Protein AF-A0A7W3HGG9-F1 (afdb_monomer_lite)

Foldseek 3Di:
DDWDQQPPPRDIDDLCDQADPPPRHGRVSVVVVVVVVVVVVVVVVVVVVVVVVVVD

Secondary structure (DSSP, 8-state):
---EE-TTT--EE-TT-SB-TTT--B-HHHHHHHHHHHHHHHHHHHHHHHHHHHH-

Organism: Enterobacter asburiae (NCBI:txid61645)

Sequence (56 aa):
MIIKPCPYCGKLINPESLVCSHCRIVNPFVKASRREKAKNVLVIALVAAFLIWMIL

Structure (mmCIF, N/CA/C/O backbone):
data_AF-A0A7W3HGG9-F1
#
_entry.id   AF-A0A7W3HGG9-F1
#
loop_
_atom_site.group_PDB
_atom_site.id
_atom_site.type_symbol
_atom_site.label_atom_id
_atom_site.label_alt_id
_atom_site.label_comp_id
_atom_site.label_asym_id
_atom_site.label_entity_id
_atom_site.label_seq_id
_atom_site.pdbx_PDB_ins_code
_atom_site.Cartn_x
_atom_site.Cartn_y
_atom_site.Cartn_z
_atom_site.occupancy
_atom_site.B_iso_or_equiv
_atom_site.auth_seq_id
_atom_site.auth_comp_id
_atom_site.auth_asym_id
_atom_site.auth_atom_id
_atom_site.pdbx_PDB_model_num
ATOM 1 N N . MET A 1 1 ? 6.684 -10.306 9.975 1.00 61.91 1 MET A N 1
ATOM 2 C CA . MET A 1 1 ? 5.510 -9.607 9.402 1.00 61.91 1 MET A CA 1
ATOM 3 C C . MET A 1 1 ? 5.502 -8.176 9.912 1.00 61.91 1 MET A C 1
ATOM 5 O O . MET A 1 1 ? 5.510 -7.988 11.120 1.00 61.91 1 MET A O 1
ATOM 9 N N . ILE A 1 2 ? 5.530 -7.180 9.022 1.00 78.75 2 ILE A N 1
ATOM 10 C CA . ILE A 1 2 ? 5.360 -5.773 9.415 1.00 78.75 2 ILE A CA 1
ATOM 11 C C . ILE A 1 2 ? 3.869 -5.570 9.684 1.00 78.75 2 ILE A C 1
ATOM 13 O O . ILE A 1 2 ? 3.057 -5.855 8.814 1.00 78.75 2 ILE A O 1
ATOM 17 N N . ILE A 1 3 ? 3.505 -5.105 10.873 1.00 86.38 3 ILE A N 1
ATOM 18 C CA . ILE A 1 3 ? 2.124 -4.791 11.257 1.00 86.38 3 ILE A CA 1
ATOM 19 C C . ILE A 1 3 ? 2.039 -3.309 11.601 1.00 86.38 3 ILE A C 1
ATOM 21 O O . ILE A 1 3 ? 2.980 -2.742 12.157 1.00 86.38 3 ILE A O 1
ATOM 25 N N . LYS A 1 4 ? 0.932 -2.664 11.232 1.00 88.31 4 LYS A N 1
ATOM 26 C CA . LYS A 1 4 ? 0.694 -1.243 11.517 1.00 88.31 4 LYS A CA 1
ATOM 27 C C . LYS A 1 4 ? -0.668 -1.071 12.185 1.00 88.31 4 LYS A C 1
ATOM 29 O O . LYS A 1 4 ? -1.570 -1.859 11.906 1.00 88.31 4 LYS A O 1
ATOM 34 N N . PRO A 1 5 ? -0.849 -0.071 13.057 1.00 92.56 5 PRO A N 1
ATOM 35 C CA . PRO A 1 5 ? -2.163 0.234 13.602 1.00 92.56 5 PRO A CA 1
ATOM 36 C C . PRO A 1 5 ? -3.077 0.788 12.502 1.00 92.56 5 PRO A C 1
ATOM 38 O O . PRO A 1 5 ? -2.672 1.620 11.688 1.00 92.56 5 PRO A O 1
ATOM 41 N N . CYS A 1 6 ? -4.323 0.322 12.461 1.00 92.31 6 CYS A N 1
ATOM 42 C CA . CYS A 1 6 ? -5.354 0.861 11.586 1.00 92.31 6 CYS A CA 1
ATOM 43 C C . CYS A 1 6 ? -5.670 2.306 12.010 1.00 92.31 6 CYS A C 1
ATOM 45 O O . CYS A 1 6 ? -6.040 2.511 13.166 1.00 92.31 6 CYS A O 1
ATOM 47 N N . PRO A 1 7 ? -5.615 3.301 11.106 1.00 91.00 7 PRO A N 1
ATOM 48 C CA . PRO A 1 7 ? -5.847 4.701 11.474 1.00 91.00 7 PRO A CA 1
ATOM 49 C C . PRO A 1 7 ? -7.302 5.007 11.854 1.00 91.00 7 PRO A C 1
ATOM 51 O O . PRO A 1 7 ? -7.576 6.077 12.377 1.00 91.00 7 PRO A O 1
ATOM 54 N N . TYR A 1 8 ? -8.232 4.081 11.599 1.00 92.38 8 TYR A N 1
ATOM 55 C CA . TYR A 1 8 ? -9.650 4.257 11.914 1.00 92.38 8 TYR A CA 1
ATOM 56 C C . TYR A 1 8 ? -10.059 3.624 13.246 1.00 92.38 8 TYR A C 1
ATOM 58 O O . TYR A 1 8 ? -10.897 4.170 13.948 1.00 92.38 8 TYR A O 1
ATOM 66 N N . CYS A 1 9 ? -9.507 2.454 13.585 1.00 94.31 9 CYS A N 1
ATOM 67 C CA . CYS A 1 9 ? -9.930 1.697 14.772 1.00 94.31 9 CYS A CA 1
ATOM 68 C C . CYS A 1 9 ? -8.792 1.317 15.726 1.00 94.31 9 CYS A C 1
ATOM 70 O O . CYS A 1 9 ? -9.031 0.621 16.708 1.00 94.31 9 CYS A O 1
ATOM 72 N N . GLY A 1 10 ? -7.548 1.693 15.423 1.00 92.75 10 GLY A N 1
ATOM 73 C CA . GLY A 1 10 ? -6.374 1.418 16.254 1.00 92.75 10 GLY A CA 1
ATOM 74 C C . GLY A 1 10 ? -5.890 -0.037 16.252 1.00 92.75 10 GLY A C 1
ATOM 75 O O . GLY A 1 10 ? -4.738 -0.285 16.600 1.00 92.75 10 GLY A O 1
ATOM 76 N N . LYS A 1 11 ? -6.706 -1.011 15.817 1.00 93.81 11 LYS A N 1
ATOM 77 C CA . LYS A 1 11 ? -6.290 -2.422 15.760 1.00 93.81 11 LYS A CA 1
ATOM 78 C C . LYS A 1 11 ? -5.191 -2.663 14.734 1.00 93.81 11 LYS A C 1
ATOM 80 O O . LYS A 1 11 ? -5.150 -2.038 13.677 1.00 93.81 11 LYS A O 1
ATOM 85 N N . LEU A 1 12 ? -4.327 -3.622 15.044 1.00 92.75 12 LEU A N 1
ATOM 86 C CA . LEU A 1 12 ? -3.223 -4.027 14.184 1.00 92.75 12 LEU A CA 1
ATOM 87 C C . LEU A 1 12 ? -3.753 -4.648 12.887 1.00 92.75 12 LEU A C 1
ATOM 89 O O . LEU A 1 12 ? -4.604 -5.536 12.907 1.00 92.75 12 LEU A O 1
ATOM 93 N N . ILE A 1 13 ? -3.239 -4.165 11.760 1.00 92.19 13 ILE A N 1
ATOM 94 C CA . ILE A 1 13 ? -3.574 -4.623 10.414 1.00 92.19 13 ILE A CA 1
ATOM 95 C C . ILE A 1 13 ? -2.288 -4.935 9.641 1.00 92.19 13 ILE A C 1
ATOM 97 O O . ILE A 1 13 ? -1.261 -4.267 9.799 1.00 92.19 13 ILE A O 1
ATOM 101 N N . ASN A 1 14 ? -2.344 -5.959 8.789 1.00 89.81 14 ASN A N 1
ATOM 102 C CA . ASN A 1 14 ? -1.277 -6.239 7.839 1.00 89.81 14 ASN A CA 1
ATOM 103 C C . ASN A 1 14 ? -1.305 -5.163 6.729 1.00 89.81 14 ASN A C 1
ATOM 105 O O . ASN A 1 14 ? -2.342 -4.979 6.095 1.00 89.81 14 ASN A O 1
ATOM 109 N N . PRO A 1 15 ? -0.209 -4.441 6.449 1.00 85.31 15 PR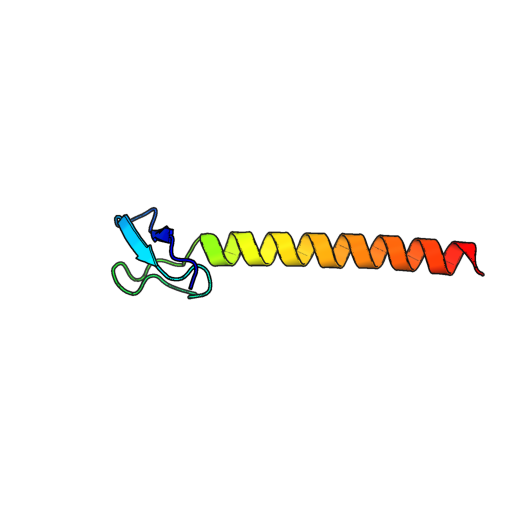O A N 1
ATOM 110 C CA . PRO A 1 15 ? -0.165 -3.440 5.385 1.00 85.31 15 PRO A CA 1
ATOM 111 C C . PRO A 1 15 ? -0.463 -4.005 3.987 1.00 85.31 15 PRO A C 1
ATOM 113 O O . PRO A 1 15 ? -0.812 -3.223 3.109 1.00 85.31 15 PRO A O 1
ATOM 116 N N . GLU A 1 16 ? -0.366 -5.322 3.783 1.00 86.06 16 GLU A N 1
ATOM 117 C CA . GLU A 1 16 ? -0.723 -5.993 2.527 1.00 86.06 16 GLU A CA 1
ATOM 118 C C . GLU A 1 16 ? -2.193 -6.435 2.456 1.00 86.06 16 GLU A C 1
ATOM 120 O O . GLU A 1 16 ? -2.697 -6.711 1.368 1.00 86.06 16 GLU A O 1
ATOM 125 N N . SER A 1 17 ? -2.925 -6.478 3.577 1.00 89.12 17 SER A N 1
ATOM 126 C CA . SER A 1 17 ? -4.343 -6.857 3.545 1.00 89.12 17 SER A CA 1
ATOM 127 C C . SER A 1 17 ? -5.183 -5.736 2.943 1.00 89.12 17 SER A C 1
ATOM 129 O O . SER A 1 17 ? -5.078 -4.601 3.395 1.00 89.12 17 SER A O 1
ATOM 131 N N . LEU A 1 18 ? -6.069 -6.044 1.995 1.00 90.38 18 LEU A N 1
ATOM 132 C CA . LEU A 1 18 ? -6.935 -5.060 1.325 1.00 90.38 18 LEU A CA 1
ATOM 133 C C . LEU A 1 18 ? -7.867 -4.303 2.286 1.00 90.38 18 LEU A C 1
ATOM 135 O O . LEU A 1 18 ? -8.218 -3.151 2.030 1.00 90.38 18 LEU A O 1
ATOM 139 N N . VAL A 1 19 ? -8.265 -4.939 3.389 1.00 92.50 19 VAL A N 1
ATOM 140 C CA . VAL A 1 19 ? -9.304 -4.448 4.302 1.00 92.50 19 VAL A CA 1
ATOM 141 C C . VAL A 1 19 ? -8.928 -4.764 5.747 1.00 92.50 19 VAL A C 1
ATOM 143 O O . VAL A 1 19 ? -8.320 -5.800 6.016 1.00 92.50 19 VAL A O 1
ATOM 146 N N . CYS A 1 20 ? -9.302 -3.896 6.689 1.00 92.75 20 CYS A N 1
ATOM 147 C CA . CYS A 1 20 ? -9.152 -4.179 8.116 1.00 92.75 20 CYS A CA 1
ATOM 148 C C . CYS A 1 20 ? -10.118 -5.282 8.551 1.00 92.75 20 CYS A C 1
ATOM 150 O O . CYS A 1 20 ? -11.323 -5.156 8.354 1.00 92.75 20 CYS A O 1
ATOM 152 N N . SER A 1 21 ? -9.618 -6.327 9.209 1.00 91.69 21 SER A N 1
ATOM 153 C CA . SER A 1 21 ? -10.459 -7.413 9.729 1.00 91.69 21 SER A CA 1
ATOM 154 C C . SER A 1 21 ? -11.425 -6.959 10.827 1.00 91.69 21 SER A C 1
ATOM 156 O O . SER A 1 21 ? -12.465 -7.581 11.009 1.00 91.69 21 SER A O 1
ATOM 158 N N . HIS A 1 22 ? -11.105 -5.873 11.539 1.00 93.94 22 HIS A N 1
ATOM 159 C CA . HIS A 1 22 ? -11.910 -5.387 12.656 1.00 93.94 22 HIS A CA 1
ATOM 160 C C . HIS A 1 22 ? -13.000 -4.402 12.234 1.00 93.94 22 HIS A C 1
ATOM 162 O O . HIS A 1 22 ? -14.173 -4.630 12.497 1.00 93.94 22 HIS A O 1
ATOM 168 N N . CYS A 1 23 ? -12.623 -3.298 11.579 1.00 94.25 23 CYS A N 1
ATOM 169 C CA . CYS A 1 23 ? -13.581 -2.265 11.174 1.00 94.25 23 CYS A CA 1
ATOM 170 C C . CYS A 1 23 ? -14.082 -2.418 9.734 1.00 94.25 23 CYS A C 1
ATOM 172 O O . CYS A 1 23 ? -14.942 -1.652 9.318 1.00 94.25 23 CYS A O 1
ATOM 174 N N . ARG A 1 24 ? -13.548 -3.374 8.958 1.00 93.38 24 ARG A N 1
ATOM 175 C CA . ARG A 1 24 ? -13.940 -3.651 7.560 1.00 93.38 24 ARG A CA 1
ATOM 176 C C . ARG A 1 24 ? -13.784 -2.454 6.609 1.00 93.38 24 ARG A C 1
ATOM 178 O O . ARG A 1 24 ? -14.310 -2.471 5.503 1.00 93.38 24 ARG A O 1
ATOM 185 N N . ILE A 1 25 ? -12.992 -1.453 7.002 1.00 92.44 25 ILE A N 1
ATOM 186 C CA . ILE A 1 25 ? -12.608 -0.311 6.163 1.00 92.44 25 ILE A CA 1
ATOM 187 C C . ILE A 1 25 ? -11.399 -0.689 5.297 1.00 92.44 25 ILE A C 1
ATOM 189 O O . ILE A 1 25 ? -10.519 -1.445 5.726 1.00 92.44 25 ILE A O 1
ATOM 193 N N . VAL A 1 26 ? -11.352 -0.147 4.077 1.00 91.81 26 VAL A N 1
ATOM 194 C CA . VAL A 1 26 ? -10.238 -0.311 3.131 1.00 91.81 26 VAL A CA 1
ATOM 195 C C . VAL A 1 26 ? -8.917 0.086 3.782 1.00 91.81 26 VAL A C 1
ATOM 197 O O . VAL A 1 26 ? -8.805 1.142 4.404 1.00 91.81 26 VAL A O 1
ATOM 200 N N . ASN A 1 27 ? -7.897 -0.752 3.615 1.00 90.50 27 ASN A N 1
ATOM 201 C CA . ASN A 1 27 ? -6.585 -0.505 4.184 1.00 90.50 27 ASN A CA 1
ATOM 202 C C . ASN A 1 27 ? -5.865 0.642 3.442 1.00 90.50 27 ASN A C 1
ATOM 204 O O . ASN A 1 27 ? -5.477 0.472 2.279 1.00 90.50 27 ASN A O 1
ATOM 208 N N . PRO A 1 28 ? -5.606 1.788 4.099 1.00 85.62 28 PRO A N 1
ATOM 209 C CA . PRO A 1 28 ? -4.924 2.907 3.454 1.00 85.62 28 PRO A CA 1
ATOM 210 C C . PRO A 1 28 ? -3.456 2.590 3.127 1.00 85.62 28 PRO A C 1
ATOM 212 O O . PRO A 1 28 ? -2.897 3.162 2.187 1.00 85.62 28 PRO A O 1
ATOM 215 N N . PHE A 1 29 ? -2.834 1.641 3.835 1.00 85.19 29 PHE A N 1
ATOM 216 C CA . PHE A 1 29 ? -1.439 1.258 3.611 1.00 85.19 29 PHE A CA 1
ATOM 217 C C . PHE A 1 29 ? -1.235 0.504 2.289 1.00 85.19 29 PHE A C 1
ATOM 219 O O . PHE A 1 29 ? -0.202 0.692 1.645 1.00 85.19 29 PHE A O 1
ATOM 226 N N . VAL A 1 30 ? -2.233 -0.259 1.820 1.00 84.12 30 VAL A N 1
ATOM 227 C CA . VAL A 1 30 ? -2.171 -0.934 0.508 1.00 84.12 30 VAL A CA 1
ATOM 228 C C . VAL A 1 30 ? -2.132 0.091 -0.622 1.00 84.12 30 VAL A C 1
ATOM 230 O O . VAL A 1 30 ? -1.378 -0.058 -1.585 1.00 84.12 30 VAL A O 1
ATOM 233 N N . LYS A 1 31 ? -2.911 1.173 -0.499 1.00 75.00 31 LYS A N 1
ATOM 234 C CA . LYS A 1 31 ? -2.934 2.257 -1.490 1.00 75.00 31 LYS A CA 1
ATOM 235 C C . LYS A 1 31 ? -1.596 2.997 -1.533 1.00 75.00 31 LYS A C 1
ATOM 237 O O . LYS A 1 31 ? -1.101 3.285 -2.623 1.00 75.00 31 LYS A O 1
ATOM 242 N N . ALA A 1 32 ? -0.994 3.246 -0.369 1.00 74.19 32 ALA A N 1
ATOM 243 C CA . ALA A 1 32 ? 0.337 3.843 -0.275 1.00 74.19 32 ALA A CA 1
ATOM 244 C C . ALA A 1 32 ? 1.410 2.951 -0.927 1.00 74.19 32 ALA A C 1
ATOM 246 O O . ALA A 1 32 ? 2.165 3.431 -1.769 1.00 74.19 32 ALA A O 1
ATOM 247 N N . SER A 1 33 ? 1.416 1.646 -0.627 1.00 75.25 33 SER A N 1
ATOM 248 C CA . SER A 1 33 ? 2.359 0.693 -1.231 1.00 75.25 33 SER A CA 1
ATOM 249 C C . SER A 1 33 ? 2.192 0.588 -2.751 1.00 75.25 33 SER A C 1
ATOM 251 O O . SER A 1 33 ? 3.178 0.624 -3.488 1.00 75.25 33 SER A O 1
ATOM 253 N N . ARG A 1 34 ? 0.948 0.534 -3.254 1.00 75.25 34 ARG A N 1
ATOM 254 C CA . ARG A 1 34 ? 0.678 0.505 -4.701 1.00 75.25 34 ARG A CA 1
ATOM 255 C C . ARG A 1 34 ? 1.194 1.766 -5.400 1.00 75.25 34 ARG A C 1
ATOM 257 O O . ARG A 1 34 ? 1.769 1.659 -6.480 1.00 75.25 34 ARG A O 1
ATOM 264 N N . ARG A 1 35 ? 1.002 2.946 -4.796 1.00 74.94 35 ARG A N 1
ATOM 265 C CA . ARG A 1 35 ? 1.478 4.221 -5.357 1.00 74.94 35 ARG A CA 1
ATOM 266 C C . ARG A 1 35 ? 3.001 4.255 -5.459 1.00 74.94 35 ARG A C 1
ATOM 268 O O . ARG A 1 35 ? 3.515 4.701 -6.479 1.00 74.94 35 ARG A O 1
ATOM 275 N N . GLU A 1 36 ? 3.696 3.767 -4.438 1.00 75.94 36 GLU A N 1
ATOM 276 C CA . GLU A 1 36 ? 5.160 3.698 -4.439 1.00 75.94 36 GLU A CA 1
ATOM 277 C C . GLU A 1 36 ? 5.672 2.753 -5.532 1.00 75.94 36 GLU A C 1
ATOM 279 O O . GLU A 1 36 ? 6.513 3.132 -6.342 1.00 75.94 36 GLU A O 1
ATOM 284 N N . LYS A 1 37 ? 5.080 1.555 -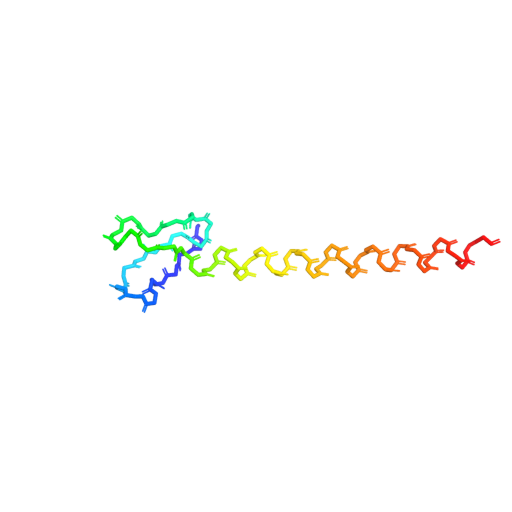5.646 1.00 78.69 37 LYS A N 1
ATOM 285 C CA . LYS A 1 37 ? 5.412 0.608 -6.723 1.00 78.69 37 LYS A CA 1
ATOM 286 C C . LYS A 1 37 ? 5.187 1.221 -8.109 1.00 78.69 37 LYS A C 1
ATOM 288 O O . LYS A 1 37 ? 6.048 1.088 -8.970 1.00 78.69 37 LYS A O 1
ATOM 293 N N . ALA A 1 38 ? 4.071 1.923 -8.317 1.00 84.88 38 ALA A N 1
ATOM 294 C CA . ALA A 1 38 ? 3.778 2.581 -9.591 1.00 84.88 38 ALA A CA 1
ATOM 295 C C . ALA A 1 38 ? 4.809 3.666 -9.945 1.00 84.88 38 ALA A C 1
ATOM 297 O O . ALA A 1 38 ? 5.247 3.738 -11.091 1.00 84.88 38 A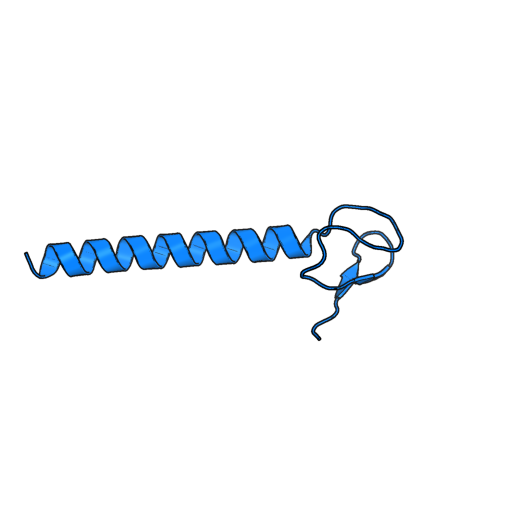LA A O 1
ATOM 298 N N . LYS A 1 39 ? 5.235 4.476 -8.966 1.00 87.75 39 LYS A N 1
ATOM 299 C CA . LYS A 1 39 ? 6.307 5.462 -9.163 1.00 87.75 39 LYS A CA 1
ATOM 300 C C . LYS A 1 39 ? 7.629 4.794 -9.527 1.00 87.75 39 LYS A C 1
ATOM 302 O O . LYS A 1 39 ? 8.260 5.220 -10.485 1.00 87.75 39 LYS A O 1
ATOM 307 N N . ASN A 1 40 ? 8.016 3.737 -8.817 1.00 90.56 40 ASN A N 1
ATOM 308 C CA . ASN A 1 40 ? 9.270 3.033 -9.086 1.00 90.56 40 ASN A CA 1
ATOM 309 C C . ASN A 1 40 ? 9.274 2.411 -10.484 1.00 90.56 40 ASN A C 1
ATOM 311 O O . ASN A 1 40 ? 10.245 2.570 -11.213 1.00 90.56 40 ASN A O 1
ATOM 315 N N . VAL A 1 41 ? 8.174 1.769 -10.887 1.00 92.38 41 VAL A N 1
ATOM 316 C CA . VAL A 1 41 ? 8.024 1.221 -12.244 1.00 92.38 41 VAL A CA 1
ATOM 317 C C . VAL A 1 41 ? 8.125 2.326 -13.299 1.00 92.38 41 VAL A C 1
ATOM 319 O O . VAL A 1 41 ? 8.831 2.151 -14.287 1.00 92.38 41 VAL A O 1
ATOM 322 N N . LEU A 1 42 ? 7.478 3.475 -13.078 1.00 94.25 42 LEU A N 1
ATOM 323 C CA . LEU A 1 4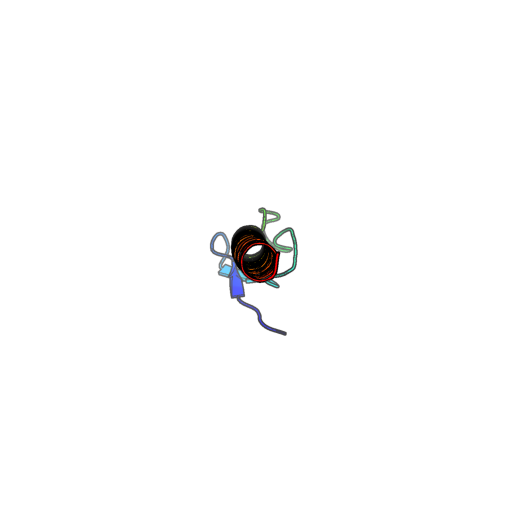2 ? 7.556 4.615 -13.993 1.00 94.25 42 LEU A CA 1
ATOM 324 C C . LEU A 1 42 ? 8.987 5.162 -14.110 1.00 94.25 42 LEU A C 1
ATOM 326 O O . LEU A 1 42 ? 9.465 5.383 -15.218 1.00 94.25 42 LEU A O 1
ATOM 330 N N . VAL A 1 43 ? 9.680 5.352 -12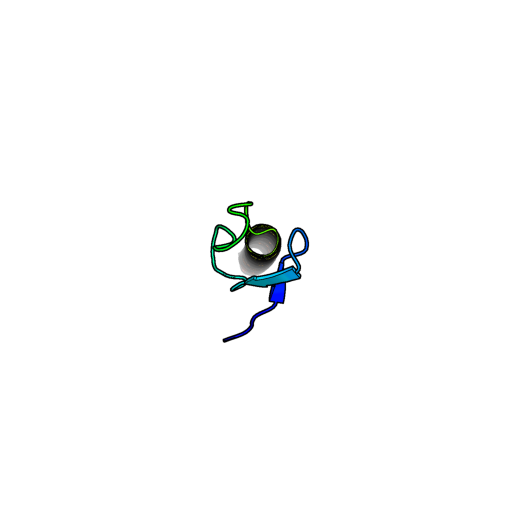.985 1.00 94.56 43 VAL A N 1
ATOM 331 C CA . VAL A 1 43 ?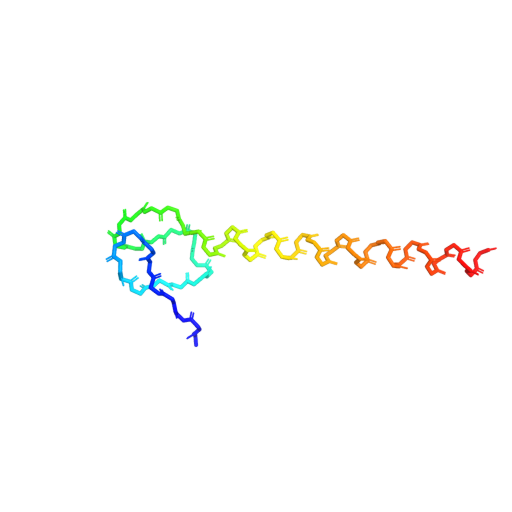 11.070 5.836 -12.967 1.00 94.56 43 VAL A CA 1
ATOM 332 C C . VAL A 1 43 ? 11.991 4.854 -13.689 1.00 94.56 43 VAL A C 1
ATOM 334 O O . VAL A 1 43 ? 12.778 5.272 -14.532 1.00 94.56 43 VAL A O 1
ATOM 337 N N . ILE A 1 44 ? 11.856 3.551 -13.425 1.00 94.94 44 ILE A N 1
ATOM 338 C CA . ILE A 1 44 ? 12.647 2.510 -14.096 1.00 94.94 44 ILE A CA 1
ATOM 339 C C . ILE A 1 44 ? 12.395 2.524 -15.608 1.00 94.94 44 ILE A C 1
ATOM 341 O O . ILE A 1 44 ? 13.348 2.453 -16.378 1.00 94.94 44 ILE A O 1
ATOM 345 N N . ALA A 1 45 ? 11.139 2.658 -16.042 1.00 95.38 45 ALA A N 1
ATOM 346 C CA . ALA A 1 45 ? 10.800 2.720 -17.461 1.00 95.38 45 ALA A CA 1
ATOM 347 C C . ALA A 1 45 ? 11.429 3.938 -18.158 1.00 95.38 45 ALA A C 1
ATOM 349 O O . ALA A 1 45 ? 11.971 3.803 -19.253 1.00 95.38 45 ALA A O 1
ATOM 350 N N . LEU A 1 46 ? 11.408 5.110 -17.512 1.00 96.31 46 LEU A N 1
ATOM 351 C CA . LEU A 1 46 ? 12.036 6.325 -18.040 1.00 96.31 46 LEU A CA 1
ATOM 352 C C . LEU A 1 46 ? 13.560 6.187 -18.138 1.00 96.31 46 LEU A C 1
ATOM 354 O O . LEU A 1 46 ? 14.143 6.549 -19.157 1.00 96.31 46 LEU A O 1
ATOM 358 N N . VAL A 1 47 ? 14.200 5.625 -17.109 1.00 96.50 47 VAL A N 1
ATOM 359 C CA . VAL A 1 47 ? 15.649 5.371 -17.112 1.00 96.50 47 VAL A CA 1
ATOM 360 C C . VAL A 1 47 ? 16.022 4.380 -18.214 1.00 96.50 47 VAL A C 1
ATOM 362 O O . VAL A 1 47 ? 16.964 4.627 -18.961 1.00 96.50 47 VAL A O 1
ATOM 365 N N . ALA A 1 48 ? 15.267 3.290 -18.366 1.00 96.12 48 ALA A N 1
ATOM 366 C CA . ALA A 1 48 ? 15.504 2.307 -19.418 1.00 96.12 48 ALA A CA 1
ATOM 367 C C . ALA A 1 48 ? 15.351 2.917 -20.820 1.00 96.12 48 ALA A C 1
ATOM 369 O O . ALA A 1 48 ? 16.213 2.707 -21.668 1.00 96.12 48 ALA A O 1
ATOM 370 N N . ALA A 1 49 ? 14.303 3.713 -21.053 1.00 96.25 49 ALA A N 1
ATOM 371 C CA . ALA A 1 49 ? 14.101 4.403 -22.326 1.00 96.25 49 ALA A CA 1
ATOM 372 C C . ALA A 1 49 ? 15.260 5.359 -22.655 1.00 96.25 49 ALA A C 1
ATOM 374 O O . ALA A 1 49 ? 15.730 5.385 -23.790 1.00 96.25 49 ALA A O 1
ATOM 375 N N . PHE A 1 50 ? 15.757 6.098 -21.658 1.00 96.31 50 PHE A N 1
ATOM 376 C CA . PHE A 1 50 ? 16.895 7.000 -21.828 1.00 96.31 50 PHE A CA 1
ATOM 377 C C . PHE A 1 50 ? 18.188 6.249 -22.167 1.00 96.31 50 PHE A C 1
ATOM 379 O O . PHE A 1 50 ? 18.910 6.641 -23.080 1.00 96.31 50 PHE A O 1
ATOM 386 N N . LEU A 1 51 ? 18.462 5.141 -21.474 1.00 95.88 51 LEU A N 1
ATOM 387 C CA . LEU A 1 51 ? 19.634 4.307 -21.750 1.00 95.88 51 LEU A CA 1
ATOM 388 C C . LEU A 1 51 ? 19.580 3.686 -23.149 1.00 95.88 51 LEU A C 1
ATOM 390 O O . LEU A 1 51 ? 20.593 3.683 -23.840 1.00 95.88 51 LEU A O 1
ATOM 394 N N . ILE A 1 52 ? 18.413 3.197 -23.580 1.00 95.94 52 ILE A N 1
ATOM 395 C CA . ILE A 1 52 ? 18.231 2.656 -24.935 1.00 95.94 52 ILE A CA 1
ATOM 396 C C . ILE A 1 52 ? 18.487 3.748 -25.976 1.00 95.94 52 ILE A C 1
ATOM 398 O O . ILE A 1 52 ? 19.205 3.500 -26.939 1.00 95.94 52 ILE A O 1
ATOM 402 N N . TRP A 1 53 ? 17.949 4.954 -25.770 1.00 96.06 53 TRP A N 1
ATOM 403 C CA . TRP A 1 53 ? 18.147 6.069 -26.696 1.00 96.06 53 TRP A CA 1
ATOM 404 C C . TRP A 1 53 ? 19.609 6.517 -26.792 1.00 96.06 53 TRP A C 1
ATOM 406 O O . TRP A 1 53 ? 20.045 6.922 -27.856 1.00 96.06 53 TRP A O 1
ATOM 416 N N . MET A 1 54 ? 20.379 6.422 -25.708 1.00 93.81 54 MET A N 1
ATOM 417 C CA . MET A 1 54 ? 21.797 6.795 -25.706 1.00 93.81 54 MET A CA 1
ATOM 418 C C . MET A 1 54 ? 22.695 5.778 -26.434 1.00 93.81 54 MET A C 1
ATOM 420 O O . MET A 1 54 ? 23.800 6.121 -26.846 1.00 93.81 54 MET A O 1
ATOM 424 N N . ILE A 1 55 ? 22.254 4.520 -26.534 1.00 93.25 55 ILE A N 1
ATOM 425 C CA . ILE A 1 55 ? 22.998 3.430 -27.186 1.00 93.25 55 ILE A CA 1
ATOM 426 C C . ILE A 1 55 ? 22.694 3.362 -28.693 1.00 93.25 55 ILE A C 1
ATOM 428 O O . ILE A 1 55 ? 23.523 2.849 -29.446 1.00 93.25 55 ILE A O 1
ATOM 432 N N . LEU A 1 56 ? 21.517 3.840 -29.116 1.00 85.25 56 LEU A N 1
ATOM 433 C CA . LEU A 1 56 ? 21.050 3.836 -30.507 1.00 85.25 56 LEU A CA 1
ATOM 434 C C . LEU A 1 56 ? 21.518 5.080 -31.275 1.00 85.25 56 LEU A C 1
ATOM 436 O O . LEU A 1 56 ? 21.918 4.908 -32.447 1.00 85.25 56 LEU A O 1
#

Radius of gyration: 17.29 Å; chains: 1; bounding box: 37×17×47 Å

pLDDT: mean 89.0, std 7.41, range [61.91, 96.5]